Protein AF-A0A3L7LY99-F1 (afdb_monomer_lite)

Radius of gyration: 14.35 Å; chains: 1; bounding box: 38×39×33 Å

Sequence (87 aa):
MAAASDTASIAAIIDYTRRQQKKIVLLRSPYDIINFDGKTDAVLATYSYYGLDNGVRRGESLFAAARALVGELKPSGKLPVNIYNVD

Structure (mmCIF, N/CA/C/O backbone):
data_AF-A0A3L7LY99-F1
#
_entry.id   AF-A0A3L7LY99-F1
#
loop_
_atom_site.group_PDB
_atom_site.id
_atom_site.type_symbol
_atom_site.label_atom_id
_atom_site.label_alt_id
_atom_site.label_comp_id
_atom_site.label_asym_id
_atom_site.label_entity_id
_atom_site.label_seq_id
_atom_site.pdbx_PDB_ins_code
_atom_site.Cartn_x
_atom_site.Cartn_y
_atom_site.Cartn_z
_atom_site.occupancy
_atom_site.B_iso_or_equiv
_atom_site.auth_seq_id
_atom_site.auth_comp_id
_atom_site.auth_asym_id
_atom_site.auth_atom_id
_atom_site.pdbx_PDB_model_num
ATOM 1 N N . MET A 1 1 ? -1.994 -25.996 -6.337 1.00 32.81 1 MET A N 1
ATOM 2 C CA . MET A 1 1 ? -2.325 -26.339 -4.937 1.00 32.81 1 MET A CA 1
ATOM 3 C C . MET A 1 1 ? -1.363 -25.559 -4.036 1.00 32.81 1 MET A C 1
ATOM 5 O O . MET A 1 1 ? -0.316 -26.078 -3.700 1.00 32.81 1 MET A O 1
ATOM 9 N N . ALA A 1 2 ? -1.633 -24.271 -3.778 1.00 35.91 2 ALA A N 1
ATOM 10 C CA . ALA A 1 2 ? -0.704 -23.346 -3.092 1.00 35.91 2 ALA A CA 1
ATOM 11 C C . ALA A 1 2 ? -1.402 -22.463 -2.033 1.00 35.91 2 ALA A C 1
ATOM 13 O O . ALA A 1 2 ? -0.885 -21.432 -1.638 1.00 35.91 2 ALA A O 1
ATOM 14 N N . ALA A 1 3 ? -2.606 -22.838 -1.589 1.00 39.97 3 ALA A N 1
ATOM 15 C CA . ALA A 1 3 ? -3.429 -21.971 -0.741 1.00 39.97 3 ALA A CA 1
ATOM 16 C C . ALA A 1 3 ? -3.188 -22.155 0.770 1.00 39.97 3 ALA A C 1
ATOM 18 O O . ALA A 1 3 ? -3.512 -21.268 1.544 1.00 39.97 3 ALA A O 1
ATOM 19 N N . ALA A 1 4 ? -2.618 -23.284 1.209 1.00 38.94 4 ALA A N 1
ATOM 20 C CA . ALA A 1 4 ? -2.519 -23.606 2.638 1.00 38.94 4 ALA A CA 1
ATOM 21 C C . ALA A 1 4 ? -1.237 -23.082 3.321 1.00 38.94 4 ALA A C 1
ATOM 23 O O . ALA A 1 4 ? -1.249 -22.827 4.523 1.00 38.94 4 ALA A O 1
ATOM 24 N N . SER A 1 5 ? -0.136 -22.895 2.581 1.00 45.25 5 SER A N 1
ATOM 25 C CA . SER A 1 5 ? 1.142 -22.405 3.130 1.00 45.25 5 SER A CA 1
ATOM 26 C C . SER A 1 5 ? 1.187 -20.882 3.305 1.00 45.25 5 SER A C 1
ATOM 28 O O . SER A 1 5 ? 1.870 -20.382 4.199 1.00 45.25 5 SER A O 1
ATOM 30 N N . ASP A 1 6 ? 0.436 -20.145 2.485 1.00 52.81 6 ASP A N 1
ATOM 31 C CA . ASP A 1 6 ? 0.456 -18.677 2.469 1.00 52.81 6 ASP A CA 1
ATOM 32 C C . ASP A 1 6 ? -0.433 -18.073 3.567 1.00 52.81 6 ASP A C 1
ATOM 34 O O . ASP A 1 6 ? -0.104 -17.053 4.167 1.00 52.81 6 ASP A O 1
ATOM 38 N N . THR A 1 7 ? -1.539 -18.729 3.923 1.00 50.59 7 THR A N 1
ATOM 39 C CA . THR A 1 7 ? -2.412 -18.253 5.009 1.00 50.59 7 THR A CA 1
ATOM 40 C C . THR A 1 7 ? -1.747 -18.408 6.380 1.00 50.59 7 THR A C 1
ATOM 42 O O . THR A 1 7 ? -1.840 -17.509 7.218 1.00 50.59 7 THR A O 1
ATOM 45 N N . ALA A 1 8 ? -1.016 -19.509 6.594 1.00 53.75 8 ALA A N 1
ATOM 46 C CA . ALA A 1 8 ? -0.249 -19.737 7.820 1.00 53.75 8 ALA A CA 1
ATOM 47 C C . ALA A 1 8 ? 0.888 -18.711 7.995 1.00 53.75 8 ALA A C 1
ATOM 49 O O . ALA A 1 8 ? 1.180 -18.300 9.120 1.00 53.75 8 ALA A O 1
ATOM 50 N N . SER A 1 9 ? 1.494 -18.245 6.897 1.00 68.81 9 SER A N 1
ATOM 51 C CA . SER A 1 9 ? 2.533 -17.211 6.944 1.00 68.81 9 SER A CA 1
ATOM 52 C C . SER A 1 9 ? 1.959 -15.806 7.167 1.00 68.81 9 SER A C 1
ATOM 54 O O . SER A 1 9 ? 2.531 -15.047 7.949 1.00 68.81 9 SER A O 1
ATOM 56 N N . ILE A 1 10 ? 0.792 -15.472 6.603 1.00 64.75 10 ILE A N 1
ATOM 57 C CA . ILE A 1 10 ? 0.114 -14.187 6.858 1.00 64.75 10 ILE A CA 1
ATOM 58 C C . ILE A 1 10 ? -0.340 -14.066 8.320 1.00 64.75 10 ILE A C 1
ATOM 60 O O . ILE A 1 10 ? -0.097 -13.031 8.941 1.00 64.75 10 ILE A O 1
ATOM 64 N N . ALA A 1 11 ? -0.932 -15.115 8.901 1.00 67.81 11 ALA A N 1
ATOM 65 C CA . ALA A 1 11 ? -1.336 -15.109 10.311 1.00 67.81 11 ALA A CA 1
ATOM 66 C C . ALA A 1 11 ? -0.135 -14.883 11.250 1.00 67.81 11 ALA A C 1
ATOM 68 O O . ALA A 1 11 ? -0.191 -14.046 12.152 1.00 67.81 11 ALA A O 1
ATOM 69 N N . ALA A 1 12 ? 0.994 -15.548 10.979 1.00 75.00 12 ALA A N 1
ATOM 70 C CA . ALA A 1 12 ? 2.228 -15.358 11.739 1.00 75.00 12 ALA A CA 1
ATOM 71 C C . ALA A 1 12 ? 2.801 -13.936 11.597 1.00 75.00 12 ALA A C 1
ATOM 73 O O . ALA A 1 12 ? 3.270 -13.355 12.580 1.00 75.00 12 ALA A O 1
ATOM 74 N N . ILE A 1 13 ? 2.736 -13.349 10.395 1.00 69.88 13 ILE A N 1
ATOM 75 C CA . ILE A 1 13 ? 3.138 -11.958 10.153 1.00 69.88 13 ILE A CA 1
ATOM 76 C C . ILE A 1 13 ? 2.222 -10.998 10.917 1.00 69.88 13 ILE A C 1
ATOM 78 O O . ILE A 1 13 ? 2.729 -10.057 11.522 1.00 69.88 13 ILE A O 1
ATOM 82 N N . ILE A 1 14 ? 0.909 -11.237 10.955 1.00 69.00 14 ILE A N 1
ATOM 83 C CA . ILE A 1 14 ? -0.055 -10.423 11.713 1.00 69.00 14 ILE A CA 1
ATOM 84 C C . ILE A 1 14 ? 0.265 -10.453 13.210 1.00 69.00 14 ILE A C 1
ATOM 86 O O . ILE A 1 14 ? 0.393 -9.396 13.828 1.00 69.00 14 ILE A O 1
ATOM 90 N N . ASP A 1 15 ? 0.462 -11.638 13.787 1.00 75.00 15 ASP A N 1
ATOM 91 C CA . ASP A 1 15 ? 0.784 -11.784 15.210 1.00 75.00 15 ASP A CA 1
ATOM 92 C C . ASP A 1 15 ? 2.142 -11.180 15.567 1.00 75.00 15 ASP A C 1
ATOM 94 O O . ASP A 1 15 ? 2.325 -10.597 16.641 1.00 75.00 15 ASP A O 1
ATOM 98 N N . TYR A 1 16 ? 3.124 -11.300 14.674 1.00 72.62 16 TYR A N 1
ATOM 99 C CA . TYR A 1 16 ? 4.398 -10.607 14.817 1.00 72.62 16 TYR A CA 1
ATOM 100 C C . TYR A 1 16 ? 4.208 -9.083 14.774 1.00 72.62 16 TYR A C 1
ATOM 102 O O . TYR A 1 16 ? 4.675 -8.376 15.661 1.00 72.6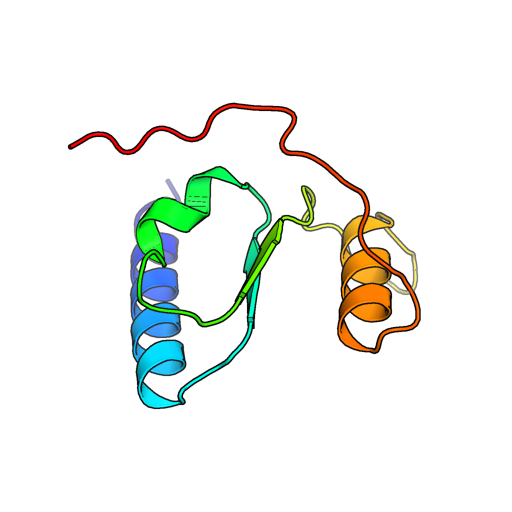2 16 TYR A O 1
ATOM 110 N N . THR A 1 17 ? 3.461 -8.574 13.797 1.00 68.12 17 THR A N 1
ATOM 111 C CA . THR A 1 17 ? 3.215 -7.139 13.570 1.00 68.12 17 THR A CA 1
ATOM 112 C C . THR A 1 17 ? 2.478 -6.502 14.750 1.00 68.12 17 THR A C 1
ATOM 114 O O . THR A 1 17 ? 2.884 -5.440 15.227 1.00 68.12 17 THR A O 1
ATOM 117 N N . ARG A 1 18 ? 1.476 -7.206 15.295 1.00 71.50 18 ARG A N 1
ATOM 118 C CA . ARG A 1 18 ? 0.723 -6.816 16.494 1.00 71.50 18 ARG A CA 1
ATOM 119 C C . ARG A 1 18 ? 1.612 -6.746 17.734 1.00 71.50 18 ARG A C 1
ATOM 121 O O . ARG A 1 18 ? 1.573 -5.754 18.454 1.00 71.50 18 ARG A O 1
ATOM 128 N N . ARG A 1 19 ? 2.448 -7.767 17.971 1.00 77.06 19 ARG A N 1
ATOM 129 C CA . ARG A 1 19 ? 3.403 -7.781 19.100 1.00 77.06 19 ARG A CA 1
ATOM 130 C C . ARG A 1 19 ? 4.431 -6.656 19.017 1.00 77.06 19 ARG A C 1
ATOM 132 O O . ARG A 1 19 ? 4.883 -6.172 20.045 1.00 77.06 19 ARG A O 1
ATOM 139 N N . GLN A 1 20 ? 4.793 -6.253 17.803 1.00 70.12 20 GLN A N 1
ATOM 140 C CA . GLN A 1 20 ? 5.786 -5.212 17.546 1.00 70.12 20 GLN A CA 1
ATOM 141 C C . GLN A 1 20 ? 5.184 -3.799 17.446 1.00 70.12 20 GLN A C 1
ATOM 143 O O . GLN A 1 20 ? 5.919 -2.872 17.114 1.00 70.12 20 GLN A O 1
ATOM 148 N N . GLN A 1 21 ? 3.872 -3.629 17.683 1.00 67.94 21 GLN A N 1
ATOM 149 C CA . GLN A 1 21 ? 3.154 -2.349 17.536 1.00 67.94 21 GLN A CA 1
ATOM 150 C C . GLN A 1 21 ? 3.502 -1.627 16.222 1.00 67.94 21 GLN A C 1
ATOM 152 O O . GLN A 1 21 ? 3.822 -0.436 16.180 1.00 67.94 21 GLN A O 1
ATOM 157 N N . LYS A 1 22 ? 3.548 -2.393 15.129 1.00 65.62 22 LYS A N 1
ATOM 158 C CA . LYS A 1 22 ? 3.949 -1.880 13.819 1.00 65.62 22 LYS A CA 1
ATOM 159 C C . LYS A 1 22 ? 2.838 -1.005 13.236 1.00 65.62 22 LYS A C 1
ATOM 161 O O . LYS A 1 22 ? 1.683 -1.412 13.140 1.00 65.62 22 LYS A O 1
ATOM 166 N N . LYS A 1 23 ? 3.253 0.169 12.763 1.00 72.94 23 LYS A N 1
ATOM 167 C CA . LYS A 1 23 ? 2.359 1.269 12.395 1.00 72.94 23 LYS A CA 1
ATOM 168 C C . LYS A 1 23 ? 1.731 1.159 11.006 1.00 72.94 23 LYS A C 1
ATOM 170 O O . LYS A 1 23 ? 0.738 1.825 10.766 1.00 72.94 23 LYS A O 1
ATOM 175 N N . ILE A 1 24 ? 2.323 0.407 10.069 1.00 72.25 24 ILE A N 1
ATOM 176 C CA . ILE A 1 24 ? 1.901 0.447 8.657 1.00 72.25 24 ILE A CA 1
ATOM 177 C C . ILE A 1 24 ? 1.986 -0.932 7.993 1.00 72.25 24 ILE A C 1
ATOM 179 O O . ILE A 1 24 ? 3.027 -1.587 8.073 1.00 72.25 24 ILE A O 1
ATOM 183 N N . VAL A 1 25 ? 0.925 -1.330 7.284 1.00 77.81 25 VAL A N 1
ATOM 184 C CA . VAL A 1 25 ? 0.873 -2.526 6.421 1.00 77.81 25 VAL A CA 1
ATOM 185 C C . VAL A 1 25 ? 0.681 -2.128 4.949 1.00 77.81 25 VAL A C 1
ATOM 187 O O . VAL A 1 25 ? -0.134 -1.260 4.629 1.00 77.81 25 VAL A O 1
ATOM 190 N N . LEU A 1 26 ? 1.426 -2.776 4.042 1.00 79.19 26 LEU A N 1
ATOM 191 C CA . LEU A 1 26 ? 1.272 -2.640 2.587 1.00 79.19 26 LEU A CA 1
ATOM 192 C C . LEU A 1 26 ? 0.467 -3.816 2.031 1.00 79.19 26 LEU A C 1
ATOM 194 O O . LEU A 1 26 ? 0.823 -4.968 2.272 1.00 79.19 26 LEU A O 1
ATOM 198 N N . LEU A 1 27 ? -0.575 -3.529 1.252 1.00 76.88 27 LEU A N 1
ATOM 199 C CA . LEU A 1 27 ? -1.448 -4.548 0.669 1.00 76.88 27 LEU A CA 1
ATOM 200 C C . LEU A 1 27 ? -1.384 -4.523 -0.854 1.00 76.88 27 LEU A C 1
ATOM 202 O O . LEU A 1 27 ? -1.529 -3.467 -1.472 1.00 76.88 27 LEU A O 1
ATOM 206 N N . ARG A 1 28 ? -1.244 -5.702 -1.473 1.00 81.19 28 ARG A N 1
ATOM 207 C CA . ARG A 1 28 ? -1.430 -5.841 -2.924 1.00 81.19 28 ARG A CA 1
ATOM 208 C C . ARG A 1 28 ? -2.888 -5.579 -3.276 1.00 81.19 28 ARG A C 1
ATOM 210 O O . ARG A 1 28 ? -3.161 -4.792 -4.174 1.00 81.19 28 ARG A O 1
ATOM 217 N N . 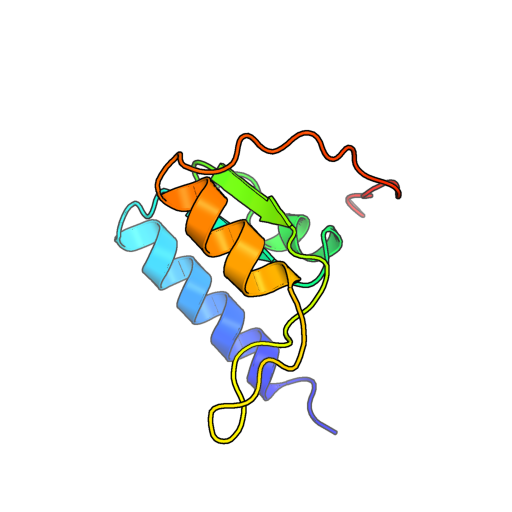SER A 1 29 ? -3.802 -6.274 -2.608 1.00 84.75 29 SER A N 1
ATOM 218 C CA . SER A 1 29 ? -5.233 -6.155 -2.837 1.00 84.75 29 SER A CA 1
ATOM 219 C C . SER A 1 29 ? -5.871 -5.396 -1.677 1.00 84.75 29 SER A C 1
ATOM 221 O O . SER A 1 29 ? -5.603 -5.731 -0.525 1.00 84.75 29 SER A O 1
ATOM 223 N N . PRO A 1 30 ? -6.737 -4.400 -1.931 1.00 88.00 30 PRO A N 1
ATOM 224 C CA . PRO A 1 30 ? -7.411 -3.691 -0.848 1.00 88.00 30 PRO A CA 1
ATOM 225 C C . PRO A 1 30 ? -8.312 -4.614 -0.010 1.00 88.00 30 PRO A C 1
ATOM 227 O O . PRO A 1 30 ? -8.547 -4.311 1.152 1.00 88.00 30 PRO A O 1
ATOM 230 N N . TYR A 1 31 ? -8.773 -5.749 -0.552 1.00 88.56 31 TYR A N 1
ATOM 231 C CA . TYR A 1 31 ? -9.636 -6.708 0.156 1.00 88.56 31 TYR A CA 1
ATOM 232 C C . TYR A 1 31 ? -8.948 -7.399 1.339 1.00 88.56 31 TYR A C 1
ATOM 234 O O . TYR A 1 31 ? -9.617 -7.830 2.274 1.00 88.56 31 TYR A O 1
ATOM 242 N N . ASP A 1 32 ? -7.615 -7.469 1.333 1.00 83.75 32 ASP A N 1
ATOM 243 C CA . ASP A 1 32 ? -6.852 -8.178 2.362 1.00 83.75 32 ASP A CA 1
ATOM 244 C C . ASP A 1 32 ? -6.977 -7.509 3.743 1.00 83.75 32 ASP A C 1
ATOM 246 O O . ASP A 1 32 ? -6.710 -8.161 4.755 1.00 83.75 32 ASP A O 1
ATOM 250 N N . ILE A 1 33 ? -7.426 -6.243 3.795 1.00 85.31 33 ILE A N 1
ATOM 251 C CA . ILE A 1 33 ? -7.604 -5.448 5.019 1.00 85.31 33 ILE A CA 1
ATOM 252 C C . ILE A 1 33 ? -8.485 -6.128 6.066 1.00 85.31 33 ILE A C 1
ATOM 254 O O . ILE A 1 33 ? -8.243 -5.946 7.254 1.00 85.31 33 ILE A O 1
ATOM 258 N N . ILE A 1 34 ? -9.439 -6.965 5.652 1.00 85.31 34 ILE A N 1
ATOM 259 C CA . ILE A 1 34 ? -10.347 -7.685 6.559 1.00 85.31 34 ILE A CA 1
ATOM 260 C C . ILE A 1 34 ? -9.553 -8.536 7.569 1.00 85.31 34 ILE A C 1
ATOM 262 O O . ILE A 1 34 ? -9.945 -8.683 8.722 1.00 85.31 34 ILE A O 1
ATOM 266 N N . ASN A 1 35 ? -8.368 -9.026 7.190 1.00 78.50 35 ASN A N 1
ATOM 267 C CA . ASN A 1 35 ? -7.510 -9.815 8.082 1.00 78.50 35 ASN A CA 1
ATOM 268 C C . ASN A 1 35 ? -6.740 -8.966 9.114 1.00 78.50 35 ASN A C 1
ATOM 270 O O . ASN A 1 35 ? -6.269 -9.490 10.135 1.00 78.50 35 ASN A O 1
ATOM 274 N N . PHE A 1 36 ? -6.597 -7.666 8.847 1.00 76.25 36 PHE A N 1
ATOM 275 C CA . PHE A 1 36 ? -5.779 -6.713 9.602 1.00 76.25 36 PHE A CA 1
ATOM 276 C C . PHE A 1 36 ? -6.608 -5.643 10.323 1.00 76.25 36 PHE A C 1
ATOM 278 O O . PHE A 1 36 ? -6.022 -4.798 11.004 1.00 76.25 36 PHE A O 1
ATOM 285 N N . ASP A 1 37 ? -7.936 -5.680 10.200 1.00 77.06 37 ASP A N 1
ATOM 286 C CA . ASP A 1 37 ? -8.817 -4.715 10.848 1.00 77.06 37 ASP A CA 1
ATOM 287 C C . ASP A 1 37 ? -8.600 -4.698 12.370 1.00 77.06 37 ASP A C 1
ATOM 289 O O . ASP A 1 37 ? -8.439 -5.740 13.014 1.00 77.06 37 ASP A O 1
ATOM 293 N N . GLY A 1 38 ? -8.476 -3.494 12.929 1.00 76.69 38 GLY A N 1
ATOM 294 C CA . GLY A 1 38 ? -8.137 -3.265 14.337 1.00 76.69 38 GLY A CA 1
ATOM 295 C C . GLY A 1 38 ? -6.746 -3.745 14.793 1.00 76.69 38 GLY A C 1
ATOM 296 O O . GLY A 1 38 ? -6.465 -3.720 15.992 1.00 76.69 38 GLY A O 1
ATOM 297 N N . LYS A 1 39 ? -5.864 -4.201 13.888 1.00 77.81 39 LYS A N 1
ATOM 298 C CA . LYS A 1 39 ? -4.527 -4.747 14.227 1.00 77.81 39 LYS A CA 1
ATOM 299 C C . LYS A 1 39 ? -3.356 -3.890 13.741 1.00 77.81 39 LYS A C 1
ATOM 301 O O . LYS A 1 39 ? -2.205 -4.255 13.984 1.00 77.81 39 LYS A O 1
ATOM 306 N N . THR A 1 40 ? -3.619 -2.786 13.047 1.00 77.62 40 THR A N 1
ATOM 307 C CA . THR A 1 40 ? -2.592 -1.887 12.506 1.00 77.62 40 THR A CA 1
ATOM 308 C C . THR A 1 40 ? -3.048 -0.430 12.558 1.00 77.62 40 THR A C 1
ATOM 310 O O . THR A 1 40 ? -4.243 -0.160 12.474 1.00 77.62 40 THR A O 1
ATOM 313 N N . ASP A 1 41 ? -2.100 0.501 12.687 1.00 82.62 41 ASP A N 1
ATOM 314 C CA . ASP A 1 41 ? -2.397 1.937 12.796 1.00 82.62 41 ASP A CA 1
ATOM 315 C C . ASP A 1 41 ? -2.642 2.604 11.431 1.00 82.62 41 ASP A C 1
ATOM 317 O O . ASP A 1 41 ? -3.283 3.652 11.353 1.00 82.62 41 ASP A O 1
ATOM 321 N N . ALA A 1 42 ? -2.124 2.024 10.345 1.00 85.19 42 ALA A N 1
ATOM 322 C CA . ALA A 1 42 ? -2.284 2.550 8.997 1.00 85.19 42 ALA A CA 1
ATOM 323 C C . ALA A 1 42 ? -2.112 1.468 7.929 1.00 85.19 42 ALA A C 1
ATOM 325 O O . ALA A 1 42 ? -1.352 0.509 8.074 1.00 85.19 42 ALA A O 1
ATOM 326 N N . VAL A 1 43 ? -2.788 1.668 6.799 1.00 87.44 43 VAL A N 1
ATOM 327 C CA . VAL A 1 43 ? -2.767 0.736 5.671 1.00 87.44 43 VAL A CA 1
ATOM 328 C C . VAL A 1 43 ? -2.617 1.489 4.364 1.00 87.44 43 VAL A C 1
ATOM 330 O O . VAL A 1 43 ? -3.218 2.545 4.168 1.00 87.44 43 VAL A O 1
ATOM 333 N N . LEU A 1 44 ? -1.826 0.921 3.455 1.00 90.25 44 LEU A N 1
ATOM 334 C CA . LEU A 1 44 ? -1.659 1.427 2.100 1.00 90.25 44 LEU A CA 1
ATOM 335 C C . LEU A 1 44 ? -1.863 0.299 1.083 1.00 90.25 44 LEU A C 1
ATOM 337 O O . LEU A 1 44 ? -1.101 -0.668 1.043 1.00 90.25 44 LEU A O 1
ATOM 341 N N . ALA A 1 45 ? -2.876 0.445 0.230 1.00 92.06 45 ALA A N 1
ATOM 342 C CA . ALA A 1 45 ? -3.101 -0.448 -0.902 1.00 92.06 45 ALA A CA 1
ATOM 343 C C . ALA A 1 45 ? -2.243 -0.007 -2.099 1.00 92.06 45 ALA A C 1
ATOM 345 O O . ALA A 1 45 ? -2.395 1.104 -2.608 1.00 92.06 45 ALA A O 1
ATOM 346 N N . THR A 1 46 ? -1.336 -0.874 -2.551 1.00 91.56 46 THR A N 1
ATOM 347 C CA . THR A 1 46 ? -0.409 -0.603 -3.662 1.00 91.56 46 THR A CA 1
ATOM 348 C C . THR A 1 46 ? -0.956 -1.065 -5.013 1.00 91.56 46 THR A C 1
ATOM 350 O O . THR A 1 46 ? -0.457 -0.632 -6.053 1.00 91.56 46 THR A O 1
ATOM 353 N N . TYR A 1 47 ? -1.971 -1.938 -5.019 1.00 90.06 47 TYR A N 1
ATOM 354 C CA . TYR A 1 47 ? -2.623 -2.505 -6.213 1.00 90.06 47 TYR A CA 1
ATOM 355 C C . TYR A 1 47 ? -1.710 -3.341 -7.126 1.00 90.06 47 TYR A C 1
ATOM 357 O O . TYR A 1 47 ? -2.13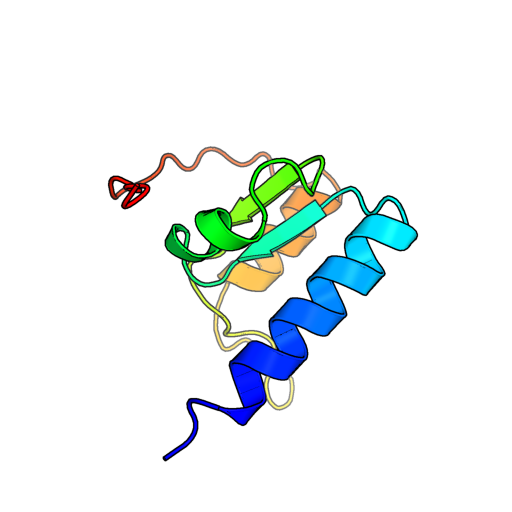2 -3.815 -8.178 1.00 90.06 47 TYR A O 1
ATOM 365 N N . SER A 1 48 ? -0.454 -3.556 -6.733 1.00 88.00 48 SER A N 1
ATOM 366 C CA . SER A 1 48 ? 0.518 -4.376 -7.452 1.00 88.00 48 SER A CA 1
ATOM 367 C C . SER A 1 48 ? 1.643 -4.808 -6.518 1.00 88.00 48 SER A C 1
ATOM 369 O O . SER A 1 48 ? 1.999 -4.101 -5.574 1.00 88.00 48 SER A O 1
ATOM 371 N N . TYR A 1 49 ? 2.209 -5.976 -6.808 1.00 84.56 49 TYR A N 1
ATOM 372 C CA . TYR A 1 49 ? 3.361 -6.551 -6.113 1.00 84.56 49 TYR A CA 1
ATOM 373 C C . TYR A 1 49 ? 4.666 -6.386 -6.904 1.00 84.56 49 TYR A C 1
ATOM 375 O O . TYR A 1 49 ? 5.720 -6.820 -6.446 1.00 84.56 49 TYR A O 1
ATOM 383 N N . TYR A 1 50 ? 4.611 -5.793 -8.101 1.00 88.81 50 TYR A N 1
ATOM 384 C CA . TYR A 1 50 ? 5.794 -5.639 -8.938 1.00 88.81 50 TYR A CA 1
ATOM 385 C C . TYR A 1 50 ? 6.759 -4.617 -8.336 1.00 88.81 50 TYR A C 1
ATOM 387 O O . TYR A 1 50 ? 6.413 -3.451 -8.138 1.00 88.81 50 TYR A O 1
ATOM 395 N N . GLY A 1 51 ? 7.976 -5.082 -8.065 1.00 87.62 51 GLY A N 1
ATOM 396 C CA . GLY A 1 51 ? 9.086 -4.275 -7.576 1.00 87.62 51 GLY A CA 1
ATOM 397 C C . GLY A 1 51 ? 10.228 -4.222 -8.582 1.00 87.62 51 GLY A C 1
ATOM 398 O O . GLY A 1 51 ? 10.025 -3.962 -9.772 1.00 87.62 51 GLY A O 1
ATOM 399 N N . LEU A 1 52 ? 11.435 -4.461 -8.083 1.00 91.75 52 LEU A N 1
ATOM 400 C CA . LEU A 1 52 ? 12.648 -4.557 -8.880 1.00 91.75 52 LEU A CA 1
ATOM 401 C C . LEU A 1 52 ? 12.929 -6.026 -9.214 1.00 91.75 52 LEU A C 1
ATOM 403 O O . LEU A 1 52 ? 12.903 -6.868 -8.321 1.00 91.75 52 LEU A O 1
ATOM 407 N N . ASP A 1 53 ? 13.235 -6.315 -10.472 1.00 91.94 53 ASP A N 1
ATOM 408 C CA . ASP A 1 53 ? 13.692 -7.630 -10.924 1.00 91.94 53 ASP A CA 1
ATOM 409 C C . ASP A 1 53 ? 14.914 -7.430 -11.826 1.00 91.94 53 ASP A C 1
ATOM 411 O O . ASP A 1 53 ? 14.841 -6.691 -12.807 1.00 91.94 53 ASP A O 1
ATOM 415 N N . ASN A 1 54 ? 16.060 -8.009 -11.455 1.00 92.69 54 ASN A N 1
ATOM 416 C CA . ASN A 1 54 ? 17.346 -7.842 -12.151 1.00 92.69 54 ASN A CA 1
ATOM 417 C C . ASN A 1 54 ? 17.719 -6.377 -12.464 1.00 92.69 54 ASN A C 1
ATOM 419 O O . ASN A 1 54 ? 18.156 -6.050 -13.564 1.00 92.69 54 ASN A O 1
ATOM 423 N N . GLY A 1 55 ? 17.510 -5.466 -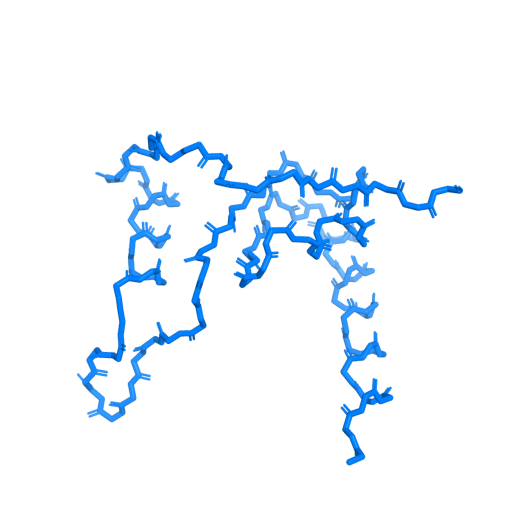11.506 1.00 91.19 55 GLY A N 1
ATOM 424 C CA . GLY A 1 55 ? 17.789 -4.034 -11.689 1.00 91.19 55 GLY A CA 1
ATOM 425 C C . GLY A 1 55 ? 16.732 -3.276 -12.499 1.00 91.19 55 GLY A C 1
ATOM 426 O O . GLY A 1 55 ? 16.782 -2.051 -12.577 1.00 91.19 55 GLY A O 1
ATOM 427 N N . VAL A 1 56 ? 15.743 -3.975 -13.059 1.00 92.94 56 VAL A N 1
ATOM 428 C CA . VAL A 1 56 ? 14.678 -3.393 -13.874 1.00 92.94 56 VAL A CA 1
ATOM 429 C C . VAL A 1 56 ? 13.429 -3.179 -13.022 1.00 92.94 56 VAL A C 1
ATOM 431 O O . VAL A 1 56 ? 12.960 -4.084 -12.329 1.00 92.94 56 VAL A O 1
ATOM 434 N N . ARG A 1 57 ? 12.842 -1.978 -13.095 1.00 93.06 57 ARG A N 1
ATOM 435 C CA . ARG A 1 57 ? 11.514 -1.725 -12.518 1.00 93.06 57 ARG A CA 1
ATOM 436 C C . ARG A 1 57 ? 10.447 -2.475 -13.301 1.00 93.06 57 ARG A C 1
ATOM 438 O O . ARG A 1 57 ? 10.275 -2.251 -14.495 1.00 93.06 57 ARG A O 1
ATOM 445 N N . ARG A 1 58 ? 9.694 -3.327 -12.607 1.00 93.75 58 ARG A N 1
ATOM 446 C CA . ARG A 1 58 ? 8.569 -4.088 -13.176 1.00 93.75 58 ARG A CA 1
ATOM 447 C C . ARG A 1 58 ? 7.217 -3.402 -12.957 1.00 93.75 58 ARG A C 1
ATOM 449 O O . ARG A 1 58 ? 6.211 -3.845 -13.500 1.00 93.75 58 ARG A O 1
ATOM 456 N N . GLY A 1 59 ? 7.188 -2.329 -12.171 1.00 90.19 59 GLY A N 1
ATOM 457 C CA . GLY A 1 59 ? 6.012 -1.505 -11.922 1.00 90.19 59 GLY A CA 1
ATOM 458 C C . GLY A 1 59 ? 6.333 -0.328 -11.004 1.00 90.19 59 GLY A C 1
ATOM 459 O O . GLY A 1 59 ? 7.376 -0.307 -10.356 1.00 90.19 59 GLY A O 1
ATOM 460 N N . GLU A 1 60 ? 5.426 0.646 -10.946 1.00 91.62 60 GLU A N 1
ATOM 461 C CA . GLU A 1 60 ? 5.615 1.879 -10.167 1.00 91.62 60 GLU A CA 1
ATOM 462 C C . GLU A 1 60 ? 5.006 1.818 -8.760 1.00 91.62 60 GLU A C 1
ATOM 464 O O . GLU A 1 60 ? 5.423 2.562 -7.876 1.00 91.62 60 GLU A O 1
ATOM 469 N N . SER A 1 61 ? 4.057 0.910 -8.516 1.00 92.12 61 SER A N 1
ATOM 470 C CA . SER A 1 61 ? 3.273 0.859 -7.275 1.00 92.12 61 SER A CA 1
ATOM 471 C C . SER A 1 61 ? 4.112 0.788 -5.999 1.00 92.12 61 SER A C 1
ATOM 473 O O . SER A 1 61 ? 3.874 1.560 -5.072 1.00 92.12 61 SER A O 1
ATOM 475 N N . LEU A 1 62 ? 5.106 -0.108 -5.935 1.00 91.31 62 LEU A N 1
ATOM 476 C CA . LEU A 1 62 ? 5.947 -0.241 -4.738 1.00 91.31 62 LEU A CA 1
ATOM 477 C C . LEU A 1 62 ? 6.873 0.965 -4.536 1.00 91.31 62 LEU A C 1
ATOM 479 O O . LEU A 1 62 ? 7.157 1.340 -3.400 1.00 91.31 62 LEU A O 1
ATOM 483 N N . PHE A 1 63 ? 7.294 1.623 -5.614 1.00 93.56 63 PHE A N 1
ATOM 484 C CA . PHE A 1 63 ? 8.118 2.827 -5.525 1.00 93.56 63 PHE A CA 1
ATOM 485 C C . PHE A 1 63 ? 7.295 4.049 -5.115 1.00 93.56 63 PHE A C 1
ATOM 487 O O . PHE A 1 63 ? 7.749 4.843 -4.295 1.00 93.56 63 PHE A O 1
ATOM 494 N N . ALA A 1 64 ? 6.068 4.182 -5.621 1.00 93.69 64 ALA A N 1
ATOM 495 C CA . ALA A 1 64 ? 5.122 5.189 -5.155 1.00 93.69 64 ALA A CA 1
ATOM 496 C C . ALA A 1 64 ? 4.789 4.991 -3.668 1.00 93.69 64 ALA A C 1
ATOM 498 O O . ALA A 1 64 ? 4.769 5.961 -2.915 1.00 93.69 64 ALA A O 1
ATOM 499 N N . ALA A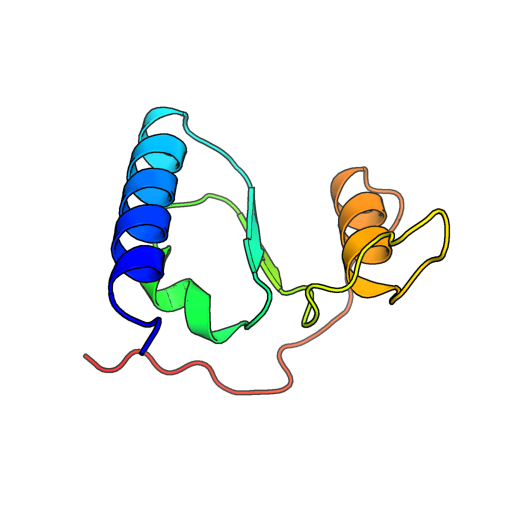 1 65 ? 4.613 3.740 -3.227 1.00 92.56 65 ALA A N 1
ATOM 500 C CA . ALA A 1 65 ? 4.424 3.416 -1.818 1.00 92.56 65 ALA A CA 1
ATOM 501 C C . ALA A 1 65 ? 5.633 3.833 -0.968 1.00 92.56 65 ALA A C 1
ATOM 503 O O . ALA A 1 65 ? 5.455 4.513 0.037 1.00 92.56 65 ALA A O 1
ATOM 504 N N . ALA A 1 66 ? 6.858 3.514 -1.398 1.00 91.75 66 ALA A N 1
ATOM 505 C CA . ALA A 1 66 ? 8.071 3.940 -0.701 1.00 91.75 66 ALA A CA 1
ATOM 506 C C . ALA A 1 66 ? 8.154 5.471 -0.570 1.00 91.75 66 ALA A C 1
ATOM 508 O O . ALA A 1 66 ? 8.361 5.978 0.530 1.00 91.75 66 ALA A O 1
ATOM 509 N N . ARG A 1 67 ? 7.901 6.208 -1.661 1.00 95.12 67 ARG A N 1
ATOM 510 C CA . ARG A 1 67 ? 7.868 7.682 -1.664 1.00 95.12 67 ARG A CA 1
ATOM 511 C C . ARG A 1 67 ? 6.778 8.246 -0.754 1.00 95.12 67 ARG A C 1
ATOM 513 O O . ARG A 1 67 ? 6.985 9.274 -0.116 1.00 95.12 67 ARG A O 1
ATOM 520 N N . ALA A 1 68 ? 5.629 7.579 -0.666 1.00 93.62 68 ALA A N 1
ATOM 521 C CA . ALA A 1 68 ? 4.561 7.978 0.242 1.00 93.62 68 ALA A CA 1
ATOM 522 C C . ALA A 1 68 ? 4.941 7.774 1.712 1.00 93.62 68 ALA A C 1
ATOM 524 O O . ALA A 1 68 ? 4.681 8.646 2.537 1.00 93.62 68 ALA A O 1
ATOM 525 N N . LEU A 1 69 ? 5.605 6.662 2.034 1.00 90.75 69 LEU A N 1
ATOM 526 C CA . LEU A 1 69 ? 6.046 6.356 3.396 1.00 90.75 69 LEU A CA 1
ATOM 527 C C . LEU A 1 69 ? 7.081 7.354 3.923 1.00 90.75 69 LEU A C 1
ATOM 529 O O . LEU A 1 69 ? 7.061 7.672 5.109 1.00 90.75 69 LEU A O 1
ATOM 533 N N . VAL A 1 70 ? 7.961 7.865 3.057 1.00 93.00 70 VAL A N 1
ATOM 534 C CA . VAL A 1 70 ? 8.955 8.889 3.430 1.00 93.00 70 VAL A CA 1
ATOM 535 C C . VAL A 1 70 ? 8.424 10.324 3.316 1.00 93.00 70 VAL A C 1
ATOM 537 O O . VAL A 1 70 ? 9.157 11.272 3.576 1.00 93.00 70 VAL A O 1
ATOM 540 N N . GLY A 1 71 ? 7.156 10.503 2.934 1.00 93.44 71 GLY A N 1
ATOM 541 C CA . GLY A 1 71 ? 6.512 11.815 2.829 1.00 93.44 71 GLY A CA 1
ATOM 542 C C . GLY A 1 71 ? 6.838 12.610 1.559 1.00 93.44 71 GLY A C 1
ATOM 543 O O . GLY A 1 71 ? 6.376 13.739 1.422 1.00 93.44 71 GLY A O 1
ATOM 544 N N . GLU A 1 72 ? 7.575 12.040 0.604 1.00 97.44 72 GLU A N 1
ATOM 545 C CA . GLU A 1 72 ? 7.862 12.675 -0.693 1.00 97.44 72 GLU A CA 1
ATOM 546 C C . GLU A 1 72 ? 6.644 12.709 -1.622 1.00 97.44 72 GLU A C 1
ATOM 548 O O . GLU A 1 72 ? 6.537 13.566 -2.501 1.00 97.44 72 GLU A O 1
ATOM 553 N N . LEU A 1 73 ? 5.740 11.740 -1.471 1.00 96.12 73 LEU A N 1
ATOM 554 C CA . LEU A 1 73 ? 4.518 11.632 -2.255 1.00 96.12 73 LEU A CA 1
ATOM 555 C C . LEU A 1 73 ? 3.310 11.705 -1.325 1.00 96.12 73 LEU A C 1
ATOM 557 O O . LEU A 1 73 ? 3.159 10.877 -0.435 1.00 96.12 73 LEU A O 1
ATOM 561 N N . LYS A 1 74 ? 2.396 12.645 -1.571 1.00 95.69 74 LYS A N 1
ATOM 562 C CA . LYS A 1 74 ? 1.108 12.684 -0.871 1.00 95.69 74 LYS A CA 1
ATOM 563 C C . LYS A 1 74 ? 0.098 11.775 -1.589 1.00 95.69 74 LYS A C 1
ATOM 565 O O . LYS A 1 74 ? -0.252 12.084 -2.729 1.00 95.69 74 LYS A O 1
ATOM 570 N N . PRO A 1 75 ? -0.399 10.687 -0.968 1.00 92.56 75 PRO A N 1
ATOM 571 C CA . PRO A 1 75 ? -1.403 9.831 -1.594 1.00 92.56 75 PRO A CA 1
ATOM 572 C C . PRO A 1 75 ? -2.709 10.595 -1.830 1.00 92.56 75 PRO A C 1
ATOM 574 O O . PRO A 1 75 ? -3.209 11.278 -0.937 1.00 92.56 75 PRO A O 1
ATOM 577 N N . SER A 1 76 ? -3.272 10.464 -3.029 1.00 95.19 76 SER A N 1
ATOM 578 C CA . SER A 1 76 ? -4.555 11.072 -3.420 1.00 95.19 76 SER A CA 1
ATOM 579 C C . SER A 1 76 ? -5.577 10.053 -3.937 1.00 95.19 76 SER A C 1
ATOM 581 O O . SER A 1 76 ? -6.700 10.423 -4.285 1.00 95.19 76 SER A O 1
ATOM 583 N N . GLY A 1 77 ? -5.194 8.774 -3.995 1.00 91.62 77 GLY A N 1
ATOM 584 C CA . GLY A 1 77 ? -6.044 7.695 -4.482 1.00 91.62 77 GLY A CA 1
ATOM 585 C C . GLY A 1 77 ? -7.281 7.496 -3.609 1.00 91.62 77 GLY A C 1
ATOM 586 O O . GLY A 1 77 ? -7.220 7.592 -2.385 1.00 91.62 77 GLY A O 1
ATOM 587 N N . LYS A 1 78 ? -8.403 7.184 -4.256 1.00 94.06 78 LYS A N 1
ATOM 588 C CA . LYS A 1 78 ? -9.635 6.720 -3.611 1.00 94.06 78 LYS A CA 1
ATOM 589 C C . LYS A 1 78 ? -9.857 5.261 -3.987 1.00 94.06 78 LYS A C 1
ATOM 591 O O . LYS A 1 78 ? -9.422 4.844 -5.060 1.00 94.06 78 LYS A O 1
ATOM 596 N N . LEU A 1 79 ? -10.515 4.498 -3.115 1.00 91.88 79 LEU A N 1
ATOM 597 C CA . LEU A 1 79 ? -10.839 3.102 -3.401 1.00 91.88 79 LEU A CA 1
ATOM 598 C C . LEU A 1 79 ? -11.687 3.024 -4.686 1.00 91.88 79 LEU A C 1
ATOM 600 O O . LEU A 1 79 ? -12.744 3.653 -4.740 1.00 91.88 79 LEU A O 1
ATOM 604 N N . PRO A 1 80 ? -11.247 2.278 -5.716 1.00 92.69 80 PRO A N 1
ATOM 605 C CA . PRO A 1 80 ? -12.020 2.092 -6.945 1.00 92.69 80 PRO A CA 1
ATOM 606 C C . PRO A 1 80 ? -13.074 0.983 -6.810 1.00 92.69 80 PRO A C 1
ATOM 608 O O . PRO A 1 80 ? -13.826 0.723 -7.744 1.00 92.69 80 PRO A O 1
ATOM 611 N N . VAL A 1 81 ? -13.091 0.295 -5.668 1.00 92.69 81 VAL A N 1
ATOM 612 C CA . VAL A 1 81 ? -13.923 -0.869 -5.373 1.00 92.69 81 VAL A CA 1
ATOM 613 C C . VAL A 1 81 ? -14.434 -0.779 -3.944 1.00 92.69 81 VAL A C 1
ATOM 615 O O . VAL A 1 81 ? -13.770 -0.219 -3.070 1.00 92.69 81 VAL A O 1
ATOM 618 N N . ASN A 1 82 ? -15.593 -1.377 -3.701 1.00 92.31 82 ASN A N 1
ATOM 619 C CA . ASN A 1 82 ? -16.099 -1.563 -2.349 1.00 92.31 82 ASN A CA 1
ATOM 620 C C . ASN A 1 82 ? -15.379 -2.737 -1.682 1.00 92.31 82 ASN A C 1
ATOM 622 O O . ASN A 1 82 ? -15.083 -3.737 -2.337 1.00 92.31 82 ASN A O 1
ATOM 626 N N . ILE A 1 83 ? -15.130 -2.621 -0.382 1.00 89.31 83 ILE A N 1
ATOM 627 C CA . ILE A 1 83 ? -14.620 -3.703 0.459 1.00 89.31 83 ILE A CA 1
ATOM 628 C C . ILE A 1 83 ? -15.775 -4.113 1.364 1.00 89.31 83 ILE A C 1
ATOM 630 O O . ILE A 1 83 ? -16.353 -3.264 2.040 1.00 89.31 83 ILE A O 1
ATOM 634 N N . TYR A 1 84 ? -16.124 -5.393 1.346 1.00 85.25 84 TYR A N 1
ATOM 635 C CA . TYR A 1 84 ? -17.215 -5.935 2.145 1.00 85.25 84 TYR A CA 1
ATOM 636 C C . TYR A 1 84 ? -16.632 -6.854 3.201 1.00 85.25 84 TYR A C 1
ATOM 638 O O . TYR A 1 84 ? -15.894 -7.775 2.853 1.00 85.25 84 TYR A O 1
ATOM 646 N N . ASN A 1 85 ? -16.978 -6.618 4.463 1.00 77.38 85 ASN A N 1
ATOM 647 C CA . ASN A 1 85 ? -16.835 -7.660 5.461 1.00 77.38 85 ASN A CA 1
ATOM 648 C C . ASN A 1 85 ? -18.015 -8.625 5.300 1.00 77.38 85 ASN A C 1
ATOM 650 O O . ASN A 1 85 ? -19.161 -8.186 5.199 1.00 77.38 85 ASN A O 1
ATOM 654 N N . VAL A 1 86 ? -17.719 -9.915 5.204 1.00 63.31 86 VAL A N 1
ATOM 655 C CA . VAL A 1 86 ? -18.725 -10.980 5.239 1.00 63.31 86 VAL A CA 1
ATOM 656 C C . VAL A 1 86 ? -18.772 -11.458 6.681 1.00 63.31 86 VAL A C 1
ATOM 658 O O . VAL A 1 86 ? -18.109 -12.430 7.034 1.00 63.31 86 VAL A O 1
ATOM 661 N N . ASP A 1 87 ? -19.478 -10.692 7.510 1.00 59.22 87 ASP A N 1
ATOM 662 C CA . ASP A 1 87 ? 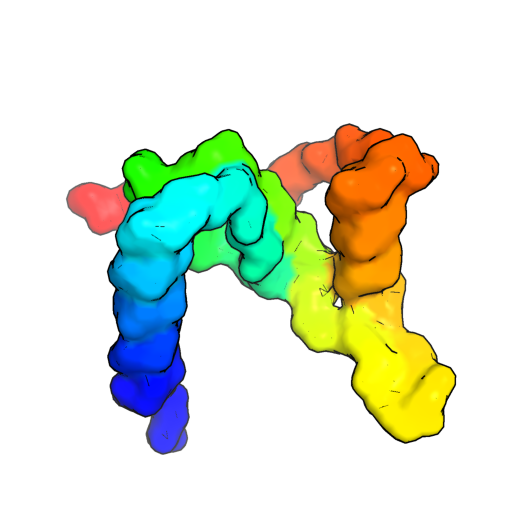-19.988 -11.188 8.791 1.00 59.22 87 ASP A CA 1
ATOM 663 C C . ASP A 1 87 ? -21.222 -12.072 8.547 1.00 59.22 87 ASP A C 1
ATOM 665 O O . ASP A 1 87 ? -22.030 -11.731 7.645 1.00 59.22 87 ASP A O 1
#

Foldseek 3Di:
DPPPPVVVVVVVVLVVCQVVQPAEDEALDPQCCLVCVPSHNYYDHLVDPFQDDPNDGPDCSVVLVVCVVVVNDDDDDDDPDDHDDPD

pLDDT: mean 80.44, std 15.08, range [32.81, 97.44]

Secondary structure (DSSP, 8-state):
--SHHHHHHHHHHHHHHHHTT---EEESSGGGGGGTTTS-S-EEE-S----EETTEE--SHHHHHHHHHTTSS------SS------